Protein AF-A0A7C4UZC7-F1 (afdb_monomer)

Foldseek 3Di:
DVVVVVVLVVCLVCQLVVLVVCCVVVVHDSVVSSCCSHPVDDPDCDPVNVVVVVVVQVVCVVVVNDPPPDDDDDDDPVPVVPPD

Solvent-accessible surface area (backbone atoms only — not comparable to full-atom values): 5214 Å² total; per-residue (Å²): 90,69,68,60,55,51,50,51,53,56,46,66,77,37,38,67,61,50,14,60,69,46,14,69,82,68,76,47,54,37,70,54,44,31,44,40,70,69,73,69,56,77,93,71,86,45,75,67,53,50,50,51,52,50,54,53,49,53,54,33,34,74,72,67,77,38,79,80,88,79,76,91,82,82,88,55,67,80,67,70,78,72,79,121

Sequence (84 aa):
AAALVEAKRRGRERVAQIAHAEAPKLQLDAGFCRRYLTNIIHFDLGPRELAGLRRFYELAAELGLAPRGVQIECYRPHALAESR

pLDDT: mean 89.84, std 15.01, range [40.09, 98.5]

Radius of gyration: 17.61 Å; Cα contacts (8 Å, |Δi|>4): 34; chains: 1; bounding box: 42×27×40 Å

Nearest PDB structures (fo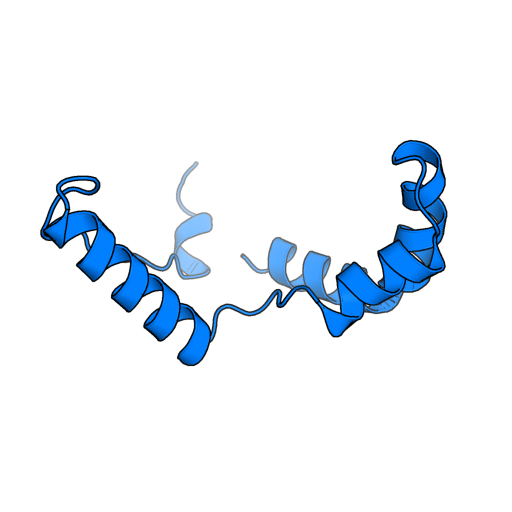ldseek):
  6vmh-assembly1_C  TM=3.262E-01  e=1.599E+00  Eganvirus ev186
  6vmh-assembly1_B  TM=3.112E-01  e=3.152E+00  Eganvirus ev186
  3ivp-assembly2_C  TM=2.804E-01  e=7.478E+00  Clostridioides difficile 630

Structure (mmCIF, N/CA/C/O backbone):
data_AF-A0A7C4UZC7-F1
#
_entry.id   AF-A0A7C4UZC7-F1
#
loop_
_atom_site.group_PDB
_atom_site.id
_atom_site.type_symbol
_atom_site.label_atom_id
_atom_site.label_alt_id
_atom_site.label_comp_id
_atom_site.label_asym_id
_atom_site.label_entity_id
_atom_site.label_seq_id
_atom_site.pdbx_PDB_ins_code
_atom_site.Cartn_x
_atom_site.Cartn_y
_atom_site.Cartn_z
_atom_site.occupancy
_atom_site.B_iso_or_equiv
_atom_site.auth_seq_id
_atom_site.auth_comp_id
_atom_site.auth_asym_id
_atom_site.auth_atom_id
_atom_site.pdbx_PDB_model_num
ATOM 1 N N . ALA A 1 1 ? -13.709 4.444 -11.700 1.00 67.75 1 ALA A N 1
ATOM 2 C CA . ALA A 1 1 ? -13.035 3.220 -11.204 1.00 67.75 1 ALA A CA 1
ATOM 3 C C . ALA A 1 1 ? -12.264 2.466 -12.297 1.00 67.75 1 ALA A C 1
ATOM 5 O O . ALA A 1 1 ? -11.102 2.154 -12.070 1.00 67.75 1 ALA A O 1
ATOM 6 N N . ALA A 1 2 ? -12.841 2.221 -13.485 1.00 82.31 2 ALA A N 1
ATOM 7 C CA . ALA A 1 2 ? -12.171 1.480 -14.568 1.00 82.31 2 ALA A CA 1
ATOM 8 C C . ALA A 1 2 ? -10.791 2.046 -14.969 1.00 82.31 2 ALA A C 1
ATOM 10 O O . ALA A 1 2 ? -9.842 1.283 -15.121 1.00 82.31 2 ALA A O 1
ATOM 11 N N . ALA A 1 3 ? -10.645 3.376 -15.041 1.00 90.19 3 ALA A N 1
ATOM 12 C CA . ALA A 1 3 ? -9.366 4.018 -15.362 1.00 90.19 3 ALA A CA 1
ATOM 13 C C . ALA A 1 3 ? -8.247 3.698 -14.351 1.00 90.19 3 ALA A C 1
ATOM 15 O O . ALA A 1 3 ? -7.121 3.430 -14.756 1.00 90.19 3 ALA A O 1
ATOM 16 N N . LEU A 1 4 ? -8.552 3.666 -13.047 1.00 91.06 4 LEU A N 1
ATOM 17 C CA . LEU A 1 4 ? -7.569 3.342 -12.003 1.00 91.06 4 LEU A CA 1
ATOM 18 C C . LEU A 1 4 ? -7.188 1.858 -12.020 1.00 91.06 4 LEU A C 1
ATOM 20 O O . LEU A 1 4 ? -6.021 1.517 -11.839 1.00 91.06 4 LEU A O 1
ATOM 24 N N . VAL A 1 5 ? -8.157 0.974 -12.279 1.00 90.50 5 VAL A N 1
ATOM 25 C CA . VAL A 1 5 ? -7.904 -0.468 -12.429 1.00 90.50 5 VAL A CA 1
ATOM 26 C C . VAL A 1 5 ? -6.981 -0.725 -13.619 1.00 90.50 5 VAL A C 1
ATOM 28 O O . VAL A 1 5 ? -5.993 -1.447 -13.489 1.00 90.50 5 VAL A O 1
ATOM 31 N N . GLU A 1 6 ? -7.259 -0.089 -14.754 1.00 94.62 6 GLU A N 1
ATOM 32 C CA . GLU A 1 6 ? -6.451 -0.226 -15.963 1.00 94.62 6 GLU A CA 1
ATOM 33 C C . GLU A 1 6 ? -5.060 0.405 -15.804 1.00 94.62 6 GLU A C 1
ATOM 35 O O . GLU A 1 6 ? -4.060 -0.190 -16.206 1.00 94.62 6 GLU A O 1
ATOM 40 N N . ALA A 1 7 ? -4.962 1.568 -15.153 1.00 96.06 7 ALA A N 1
ATOM 41 C CA . ALA A 1 7 ? -3.680 2.184 -14.823 1.00 96.06 7 ALA A CA 1
ATOM 42 C C . ALA A 1 7 ? -2.832 1.271 -13.925 1.00 96.06 7 ALA A C 1
ATOM 44 O O . ALA A 1 7 ? -1.656 1.051 -14.219 1.00 96.06 7 ALA A O 1
ATOM 45 N N . LYS A 1 8 ? -3.432 0.665 -12.888 1.00 95.44 8 LYS A N 1
ATOM 46 C CA . LYS A 1 8 ? -2.762 -0.330 -12.036 1.00 95.44 8 LYS A CA 1
ATOM 47 C C . LYS A 1 8 ? -2.263 -1.517 -12.859 1.00 95.44 8 LYS A C 1
ATOM 49 O O . LYS A 1 8 ? -1.118 -1.927 -12.688 1.00 95.44 8 LYS A O 1
ATOM 54 N N . ARG A 1 9 ? -3.097 -2.066 -13.751 1.00 96.69 9 ARG A N 1
ATOM 55 C CA . ARG A 1 9 ? -2.724 -3.206 -14.606 1.00 96.69 9 ARG A CA 1
ATOM 56 C C . ARG A 1 9 ? -1.504 -2.872 -15.468 1.00 96.69 9 ARG A C 1
ATOM 58 O O . ARG A 1 9 ? -0.494 -3.565 -15.385 1.00 96.69 9 ARG A O 1
ATOM 65 N N . ARG A 1 10 ? -1.559 -1.762 -16.212 1.00 97.94 10 ARG A N 1
ATOM 66 C CA . ARG A 1 10 ? -0.440 -1.291 -17.050 1.00 97.94 10 ARG A CA 1
ATOM 67 C C . ARG A 1 10 ? 0.815 -1.001 -16.229 1.00 97.94 10 ARG A C 1
ATOM 69 O O . ARG A 1 10 ? 1.918 -1.308 -16.669 1.00 97.94 10 ARG A O 1
ATOM 76 N N . GLY A 1 11 ? 0.651 -0.424 -15.039 1.00 96.94 11 GLY A N 1
ATOM 77 C CA . GLY A 1 11 ? 1.749 -0.160 -14.113 1.00 96.94 11 GLY A CA 1
ATOM 78 C C . GLY A 1 11 ? 2.451 -1.445 -13.674 1.00 96.94 11 GLY A C 1
ATOM 79 O O . GLY A 1 11 ? 3.675 -1.524 -13.751 1.00 96.94 11 GLY A O 1
ATOM 80 N N . ARG A 1 12 ? 1.686 -2.482 -13.304 1.00 96.88 12 ARG A N 1
ATOM 81 C CA . ARG A 1 12 ? 2.218 -3.802 -12.912 1.00 96.88 12 ARG A CA 1
ATOM 82 C C . ARG A 1 12 ? 2.991 -4.486 -14.043 1.00 96.88 12 ARG A C 1
ATOM 84 O O . ARG A 1 12 ? 4.014 -5.108 -13.784 1.00 96.88 12 ARG A O 1
ATOM 91 N N . GLU A 1 13 ? 2.555 -4.318 -15.288 1.00 97.69 13 GLU A N 1
ATOM 92 C CA . GLU A 1 13 ? 3.258 -4.843 -16.471 1.00 97.69 13 GLU A CA 1
ATOM 93 C C . GLU A 1 13 ? 4.569 -4.101 -16.771 1.00 97.69 13 GLU A C 1
ATOM 95 O O . GLU A 1 13 ? 5.450 -4.637 -17.440 1.00 97.69 13 GLU A O 1
ATOM 100 N N . ARG A 1 14 ? 4.727 -2.873 -16.262 1.00 98.00 14 ARG A N 1
ATOM 101 C CA . ARG A 1 14 ? 5.856 -1.981 -16.566 1.00 98.00 14 ARG A CA 1
ATOM 102 C C . ARG A 1 14 ? 6.707 -1.635 -15.346 1.00 98.00 14 ARG A C 1
ATOM 104 O O . ARG A 1 14 ? 7.475 -0.676 -15.393 1.00 98.00 14 ARG A O 1
ATOM 111 N N . VAL A 1 15 ? 6.639 -2.423 -14.268 1.00 97.88 15 VAL A N 1
ATOM 112 C CA . VAL A 1 15 ? 7.354 -2.118 -13.012 1.00 97.88 15 VAL A CA 1
ATOM 113 C C . VAL A 1 15 ? 8.861 -1.955 -13.217 1.00 97.88 15 VAL A C 1
ATOM 115 O O . VAL A 1 15 ? 9.457 -1.091 -12.587 1.00 97.88 15 VAL A O 1
ATOM 118 N N . ALA A 1 16 ? 9.486 -2.715 -14.120 1.00 97.50 16 ALA A N 1
ATOM 119 C CA . ALA A 1 16 ? 10.908 -2.545 -14.425 1.00 97.50 16 ALA A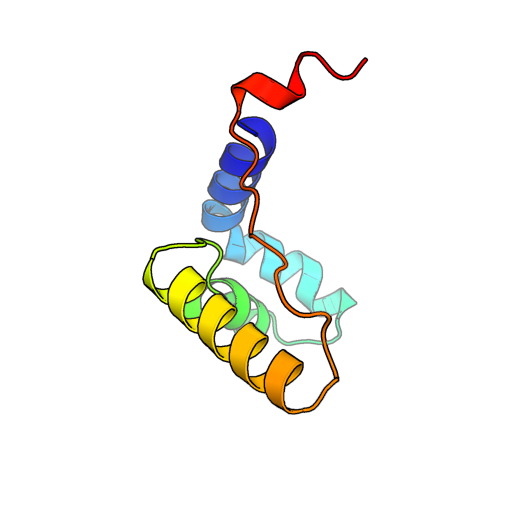 CA 1
ATOM 120 C C . ALA A 1 16 ? 11.229 -1.152 -15.002 1.00 97.50 16 ALA A C 1
ATOM 122 O O . ALA A 1 16 ? 12.200 -0.526 -14.586 1.00 97.50 16 ALA A O 1
ATOM 123 N N . GLN A 1 17 ? 10.389 -0.651 -15.913 1.00 98.50 17 GLN A N 1
ATOM 124 C CA . GLN A 1 17 ? 10.548 0.677 -16.517 1.00 98.50 17 GLN A CA 1
ATOM 125 C C . GLN A 1 17 ? 10.332 1.776 -15.472 1.00 98.50 17 GLN A C 1
ATOM 127 O O . GLN A 1 17 ? 11.122 2.711 -15.390 1.00 98.50 17 GLN A O 1
ATOM 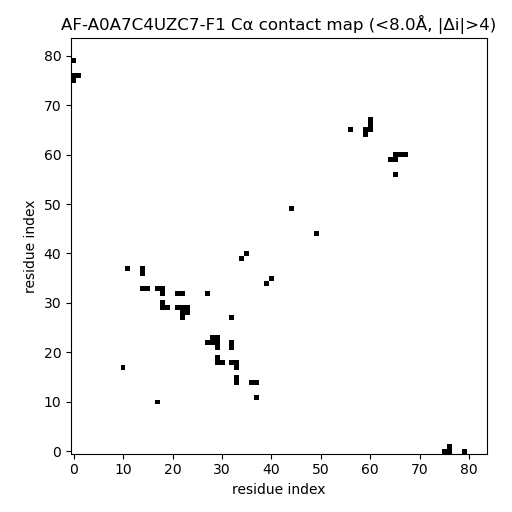132 N N . ILE A 1 18 ? 9.303 1.621 -14.633 1.00 98.12 18 ILE A N 1
ATOM 133 C CA . ILE A 1 18 ? 9.001 2.547 -13.534 1.00 98.12 18 ILE A CA 1
ATOM 134 C C . ILE A 1 18 ? 10.164 2.581 -12.538 1.00 98.12 18 ILE A C 1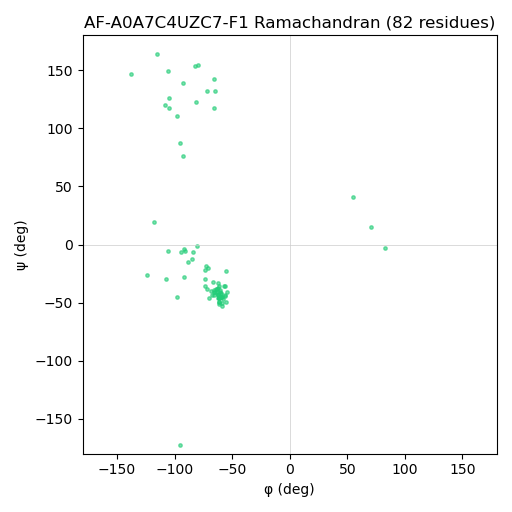
ATOM 136 O O . ILE A 1 18 ? 10.665 3.648 -12.210 1.00 98.12 18 ILE A O 1
ATOM 140 N N . ALA A 1 19 ? 10.643 1.419 -12.095 1.00 98.19 19 ALA A N 1
ATOM 141 C CA . ALA A 1 19 ? 11.746 1.331 -11.148 1.00 98.19 19 ALA A CA 1
ATOM 142 C C . ALA A 1 19 ? 13.025 1.979 -11.692 1.00 98.19 19 ALA A C 1
ATOM 144 O O . ALA A 1 19 ? 13.691 2.699 -10.957 1.00 98.19 19 ALA A O 1
ATOM 145 N N . HIS A 1 20 ? 13.347 1.775 -12.972 1.00 98.12 20 HIS A N 1
ATOM 146 C CA . HIS A 1 20 ? 14.507 2.407 -13.598 1.00 98.12 20 HIS A CA 1
ATOM 147 C C . HIS A 1 20 ? 14.370 3.936 -13.687 1.00 98.12 20 HIS A C 1
ATOM 149 O O . HIS A 1 20 ? 15.331 4.650 -13.414 1.00 98.12 20 HIS A O 1
ATOM 155 N N . ALA A 1 21 ? 13.180 4.442 -14.025 1.00 98.25 21 ALA A N 1
ATOM 156 C CA . ALA A 1 21 ? 12.928 5.876 -14.155 1.00 98.25 21 ALA A CA 1
ATOM 157 C C . ALA A 1 21 ? 12.863 6.615 -12.803 1.00 98.25 21 ALA A C 1
ATOM 159 O O . ALA A 1 21 ? 13.297 7.763 -12.707 1.00 98.25 21 ALA A O 1
ATOM 160 N N . GLU A 1 22 ? 12.319 5.978 -11.761 1.00 98.00 22 GLU A N 1
ATOM 161 C CA . GLU A 1 22 ? 12.082 6.620 -10.460 1.00 98.00 22 GLU A CA 1
ATOM 162 C C . GLU A 1 22 ? 13.245 6.452 -9.474 1.00 98.00 22 GLU A C 1
ATOM 164 O O . GLU A 1 22 ? 13.461 7.319 -8.629 1.00 98.00 22 GLU A O 1
ATOM 169 N N . ALA A 1 23 ? 14.036 5.381 -9.583 1.00 98.31 23 ALA A N 1
ATOM 170 C CA . ALA A 1 23 ? 15.122 5.106 -8.644 1.00 98.31 23 ALA A CA 1
ATOM 171 C C . ALA A 1 23 ? 16.163 6.242 -8.514 1.00 98.31 23 ALA A C 1
ATOM 173 O O . ALA A 1 23 ? 16.459 6.611 -7.376 1.00 98.31 23 ALA A O 1
ATOM 174 N N . PRO A 1 24 ? 16.653 6.883 -9.599 1.00 98.06 24 PRO A N 1
ATOM 175 C CA . PRO A 1 24 ? 17.593 8.002 -9.481 1.00 98.06 24 PRO A CA 1
ATOM 176 C C . PRO A 1 24 ? 17.002 9.209 -8.744 1.00 98.06 24 PRO A C 1
ATOM 178 O O . PRO A 1 24 ? 17.691 9.850 -7.956 1.00 98.06 24 PRO A O 1
ATOM 181 N N . LYS A 1 25 ? 15.710 9.494 -8.957 1.00 97.88 25 LYS A N 1
ATOM 182 C CA . LYS A 1 25 ? 15.008 10.618 -8.316 1.00 97.88 25 LYS A CA 1
ATOM 183 C C . LYS A 1 25 ? 14.883 10.420 -6.807 1.00 97.88 25 LYS A C 1
ATOM 185 O O . LYS A 1 25 ? 14.899 11.387 -6.055 1.00 97.88 25 LYS A O 1
ATOM 190 N N . LEU A 1 26 ? 14.763 9.163 -6.384 1.00 96.69 26 LEU A N 1
ATOM 191 C CA . LEU A 1 26 ? 14.661 8.765 -4.983 1.00 96.69 26 LEU A CA 1
ATOM 192 C C . LEU A 1 26 ? 16.024 8.452 -4.350 1.00 96.69 26 LEU A C 1
ATOM 194 O O . LEU A 1 26 ? 16.070 8.163 -3.160 1.00 96.69 26 LEU A O 1
ATOM 198 N N . GLN A 1 27 ? 17.114 8.498 -5.126 1.00 97.81 27 GLN A N 1
ATOM 199 C CA . GLN A 1 27 ? 18.455 8.069 -4.708 1.00 97.81 27 GLN A CA 1
ATOM 200 C C . GLN A 1 27 ? 18.472 6.618 -4.189 1.00 97.81 27 GLN A C 1
ATOM 202 O O . GLN A 1 27 ? 19.130 6.291 -3.203 1.00 97.81 27 GLN A O 1
ATOM 207 N N . LEU A 1 28 ? 17.726 5.738 -4.863 1.00 97.19 28 LEU A N 1
ATOM 208 C CA . LEU A 1 28 ? 17.594 4.319 -4.530 1.00 97.19 28 LEU A CA 1
ATOM 209 C C . LEU A 1 28 ? 18.164 3.422 -5.633 1.00 97.19 28 LEU A C 1
ATOM 211 O O . LEU A 1 28 ? 18.346 3.836 -6.775 1.00 97.19 28 LEU A O 1
ATOM 215 N N . ASP A 1 29 ? 18.390 2.152 -5.297 1.00 97.44 29 ASP A N 1
ATOM 216 C CA . ASP A 1 29 ? 18.674 1.106 -6.280 1.00 97.44 29 ASP A CA 1
ATOM 217 C C . ASP A 1 29 ? 17.407 0.751 -7.083 1.00 97.44 29 ASP A C 1
ATOM 219 O O . ASP A 1 29 ? 16.343 0.474 -6.522 1.00 97.44 29 ASP A O 1
ATOM 223 N N . ALA A 1 30 ? 17.523 0.682 -8.411 1.00 97.56 30 ALA A N 1
ATOM 224 C CA . ALA A 1 30 ? 16.420 0.273 -9.281 1.00 97.56 30 ALA A CA 1
ATOM 225 C C . ALA A 1 30 ? 15.973 -1.173 -9.006 1.00 97.56 30 ALA A C 1
ATOM 227 O O . ALA A 1 30 ? 14.782 -1.488 -9.095 1.00 97.56 30 ALA A O 1
ATOM 228 N N . GLY A 1 31 ? 16.902 -2.055 -8.620 1.00 97.50 31 GLY A N 1
ATOM 229 C CA . GLY A 1 31 ? 16.577 -3.411 -8.185 1.00 97.50 31 GLY A CA 1
ATOM 230 C C . GLY A 1 31 ? 15.694 -3.420 -6.935 1.00 97.50 31 GLY A C 1
ATOM 231 O O . GLY A 1 31 ? 14.708 -4.161 -6.885 1.00 97.50 31 GLY A O 1
ATOM 232 N N . PHE A 1 32 ? 16.006 -2.571 -5.956 1.00 97.56 32 PHE A N 1
ATOM 233 C CA . PHE A 1 32 ? 15.210 -2.357 -4.753 1.00 97.56 32 PHE A CA 1
ATOM 234 C C . PHE A 1 32 ? 13.820 -1.819 -5.087 1.00 97.56 32 PHE A C 1
ATOM 236 O O . PHE A 1 32 ? 12.838 -2.442 -4.688 1.00 97.56 32 PHE A O 1
ATOM 243 N N . CYS A 1 33 ? 13.714 -0.751 -5.884 1.00 97.94 33 CYS A N 1
ATOM 244 C CA . CYS A 1 33 ? 12.424 -0.197 -6.304 1.00 97.94 33 CYS A CA 1
ATOM 245 C C . CYS A 1 33 ? 11.553 -1.254 -6.999 1.00 97.94 33 CYS A C 1
ATOM 247 O O . CYS A 1 33 ? 10.371 -1.398 -6.687 1.00 97.94 33 CYS A O 1
ATOM 249 N N . ARG A 1 34 ? 12.141 -2.063 -7.890 1.00 97.81 34 ARG A N 1
ATOM 250 C CA . ARG A 1 34 ? 11.424 -3.158 -8.555 1.00 97.81 34 ARG A CA 1
ATOM 251 C C . ARG A 1 34 ? 10.921 -4.197 -7.553 1.00 97.81 34 ARG A C 1
ATOM 253 O O . ARG A 1 34 ? 9.749 -4.564 -7.619 1.00 97.81 34 ARG A O 1
ATOM 260 N N . ARG A 1 35 ? 11.774 -4.680 -6.640 1.00 97.69 35 ARG A N 1
ATOM 261 C CA . ARG A 1 35 ? 11.373 -5.652 -5.601 1.00 97.69 35 ARG A CA 1
ATOM 262 C C . ARG A 1 35 ? 10.276 -5.083 -4.712 1.00 97.69 35 ARG A C 1
ATOM 264 O O . ARG A 1 35 ? 9.302 -5.771 -4.431 1.00 97.69 35 ARG A O 1
ATOM 271 N N . TYR A 1 36 ? 10.395 -3.818 -4.323 1.00 97.50 36 TYR A N 1
ATOM 272 C CA . TYR A 1 36 ? 9.401 -3.153 -3.493 1.00 97.50 36 TYR A CA 1
ATOM 273 C C . TYR A 1 36 ? 8.022 -3.161 -4.160 1.00 97.50 36 TYR A C 1
ATOM 275 O O . TYR A 1 36 ? 7.055 -3.645 -3.577 1.00 97.50 36 TYR A O 1
ATOM 283 N N . LEU A 1 37 ? 7.967 -2.742 -5.426 1.00 97.00 37 LEU A N 1
ATOM 284 C CA . LEU A 1 37 ? 6.740 -2.654 -6.219 1.00 97.00 37 LEU A CA 1
ATOM 285 C C . LEU A 1 37 ? 6.164 -4.014 -6.662 1.00 97.00 37 LEU A C 1
ATOM 287 O O . LEU A 1 37 ? 5.004 -4.069 -7.061 1.00 97.00 37 LEU A O 1
ATOM 291 N N . THR A 1 38 ? 6.945 -5.100 -6.645 1.00 96.12 38 THR A N 1
ATOM 292 C CA . THR A 1 38 ? 6.485 -6.432 -7.099 1.00 96.12 38 THR A CA 1
ATOM 293 C C . THR A 1 38 ? 6.249 -7.432 -5.973 1.00 96.12 38 THR A C 1
ATOM 295 O O . THR A 1 38 ? 5.412 -8.319 -6.134 1.00 96.12 38 THR A O 1
ATOM 298 N N . ASN A 1 39 ? 6.974 -7.318 -4.859 1.00 95.12 39 ASN A N 1
ATOM 299 C CA . ASN A 1 39 ? 6.994 -8.329 -3.802 1.00 95.12 39 ASN A CA 1
ATOM 300 C C . ASN A 1 39 ? 6.621 -7.796 -2.416 1.00 95.12 39 ASN A C 1
ATOM 302 O O . ASN A 1 39 ? 6.192 -8.591 -1.588 1.00 95.12 39 ASN A O 1
ATOM 306 N N . ILE A 1 40 ? 6.826 -6.503 -2.140 1.00 95.56 40 ILE A N 1
ATOM 307 C CA . ILE A 1 40 ? 6.651 -5.948 -0.787 1.00 95.56 40 ILE A CA 1
ATOM 308 C C . ILE A 1 40 ? 5.280 -5.293 -0.639 1.00 95.56 40 ILE A C 1
ATOM 310 O O . ILE A 1 40 ? 4.600 -5.517 0.359 1.00 95.56 40 ILE A O 1
ATOM 314 N N . ILE A 1 41 ? 4.858 -4.494 -1.620 1.00 94.25 41 ILE A N 1
ATOM 315 C CA . ILE A 1 41 ? 3.543 -3.852 -1.573 1.00 94.25 41 ILE A CA 1
ATOM 316 C C . ILE A 1 41 ? 2.483 -4.693 -2.282 1.00 94.25 41 ILE A C 1
ATOM 318 O O . ILE A 1 41 ? 2.699 -5.235 -3.368 1.00 94.25 41 ILE A O 1
ATOM 322 N N . HIS A 1 42 ? 1.301 -4.747 -1.675 1.00 93.31 42 HIS A N 1
ATOM 323 C CA . HIS A 1 42 ? 0.121 -5.404 -2.222 1.00 93.31 42 HIS A CA 1
ATOM 324 C C . HIS A 1 42 ? -0.892 -4.337 -2.654 1.00 93.31 42 HIS A C 1
ATOM 326 O O . HIS A 1 42 ? -1.340 -3.532 -1.844 1.00 93.31 42 HIS A O 1
ATOM 332 N N . PHE A 1 43 ? -1.242 -4.312 -3.942 1.00 92.75 43 PHE A N 1
ATOM 333 C CA . PHE A 1 43 ? -2.145 -3.300 -4.517 1.00 92.75 43 PHE A CA 1
ATOM 334 C C . PHE A 1 43 ? -3.629 -3.691 -4.502 1.00 92.75 43 PHE A C 1
ATOM 336 O O . PHE A 1 43 ? -4.482 -2.927 -4.961 1.00 92.75 43 PHE A O 1
ATOM 343 N N . ASP A 1 44 ? -3.934 -4.914 -4.083 1.00 91.69 44 ASP A N 1
ATOM 344 C CA . ASP A 1 44 ? -5.281 -5.464 -4.081 1.00 91.69 44 ASP A CA 1
ATOM 345 C C . ASP A 1 44 ? -5.802 -5.462 -2.640 1.00 91.69 44 ASP A C 1
ATOM 347 O O . ASP A 1 44 ? -5.144 -5.979 -1.742 1.00 91.69 44 ASP A O 1
ATOM 351 N N . LEU A 1 45 ? -6.971 -4.854 -2.420 1.00 90.19 45 LEU A N 1
ATOM 352 C CA . LEU A 1 45 ? -7.633 -4.828 -1.117 1.00 90.19 45 LEU A CA 1
ATOM 353 C C . LEU A 1 45 ? -8.649 -5.973 -1.059 1.00 90.19 45 LEU A C 1
ATOM 355 O O . LEU A 1 45 ? -9.805 -5.812 -1.453 1.00 90.19 45 LEU A O 1
ATOM 359 N N . GLY A 1 46 ? -8.185 -7.151 -0.645 1.00 90.81 46 GLY A N 1
ATOM 360 C CA . GLY A 1 46 ? -8.990 -8.359 -0.547 1.00 90.81 46 GLY A CA 1
ATOM 361 C C . GLY A 1 46 ? -9.559 -8.598 0.855 1.00 90.81 46 GLY A C 1
ATOM 362 O O . GLY A 1 46 ? -9.425 -7.768 1.758 1.00 90.81 46 GLY A O 1
ATOM 363 N N . PRO A 1 47 ? -10.190 -9.766 1.076 1.00 93.38 47 PRO A N 1
ATOM 364 C CA . PRO A 1 47 ? -10.757 -10.124 2.376 1.00 93.38 47 PRO A CA 1
ATOM 365 C C . PRO A 1 47 ? -9.735 -10.105 3.521 1.00 93.38 47 PRO A C 1
ATOM 367 O O . PRO A 1 47 ? -10.074 -9.718 4.638 1.00 93.38 47 PRO A O 1
ATOM 370 N N . ARG A 1 48 ? -8.481 -10.493 3.252 1.00 95.56 48 ARG A N 1
ATOM 371 C CA . ARG A 1 48 ? -7.408 -10.512 4.258 1.00 95.56 48 ARG A CA 1
ATOM 372 C C . ARG A 1 48 ? -6.990 -9.104 4.658 1.00 95.56 48 ARG A C 1
ATOM 374 O O . ARG A 1 48 ? -6.883 -8.816 5.846 1.00 95.56 48 ARG A O 1
ATOM 381 N N . GLU A 1 49 ? -6.801 -8.224 3.683 1.00 95.12 49 GLU A N 1
ATOM 382 C CA . GLU A 1 49 ? -6.426 -6.833 3.923 1.00 95.12 49 GLU A CA 1
ATOM 383 C C . GLU A 1 49 ? -7.556 -6.085 4.645 1.00 95.12 49 GLU A C 1
ATOM 385 O O . GLU A 1 49 ? -7.298 -5.338 5.586 1.00 95.12 49 GLU A O 1
ATOM 390 N N . LEU A 1 50 ? -8.818 -6.357 4.287 1.00 94.31 50 LEU A N 1
ATOM 391 C CA . LEU A 1 50 ? -9.990 -5.824 4.988 1.00 94.31 50 LEU A CA 1
ATOM 392 C C . LEU A 1 50 ? -10.091 -6.320 6.437 1.00 94.31 50 LEU A C 1
ATOM 394 O O . LEU A 1 50 ? -10.481 -5.552 7.317 1.00 94.31 50 LEU A O 1
ATOM 398 N N . ALA A 1 51 ? -9.746 -7.582 6.705 1.00 95.25 51 ALA A N 1
ATOM 399 C CA . ALA A 1 51 ? -9.709 -8.111 8.067 1.00 95.25 51 ALA A CA 1
ATOM 400 C C . ALA A 1 51 ? -8.621 -7.424 8.908 1.00 95.25 51 ALA A C 1
ATOM 402 O O . ALA A 1 51 ? -8.885 -7.016 10.038 1.00 95.25 51 ALA A O 1
ATOM 403 N N . GLY A 1 52 ? -7.426 -7.228 8.338 1.00 95.88 52 GLY A N 1
ATOM 404 C CA . GLY A 1 52 ? -6.343 -6.487 8.988 1.00 95.88 52 GLY A CA 1
ATOM 405 C C . GLY A 1 52 ? -6.722 -5.034 9.280 1.00 95.88 52 GLY A C 1
ATOM 406 O O . GLY A 1 52 ? -6.543 -4.565 10.402 1.00 95.88 52 GLY A O 1
ATOM 407 N N . LEU A 1 53 ? -7.326 -4.351 8.302 1.00 95.69 53 LEU A N 1
ATOM 408 C CA . LEU A 1 53 ? -7.829 -2.984 8.453 1.00 95.69 53 LEU A CA 1
ATOM 409 C C . LEU A 1 53 ? -8.868 -2.877 9.576 1.00 95.69 53 LEU A C 1
ATOM 411 O O . LEU A 1 53 ? -8.786 -1.976 10.409 1.00 95.69 53 LEU A O 1
ATOM 415 N N . ARG A 1 54 ? -9.820 -3.816 9.631 1.00 94.75 54 ARG A N 1
ATOM 416 C CA . ARG A 1 54 ? -10.840 -3.864 10.686 1.00 94.75 54 ARG A CA 1
ATOM 417 C C . ARG A 1 54 ? -10.213 -4.057 12.061 1.00 94.75 54 ARG A C 1
ATOM 419 O O . ARG A 1 54 ? -10.550 -3.320 12.981 1.00 94.75 54 ARG A O 1
ATOM 426 N N . ARG A 1 55 ? -9.263 -4.988 12.184 1.00 96.94 55 ARG A N 1
ATOM 427 C CA . ARG A 1 55 ? -8.593 -5.254 13.459 1.00 96.94 55 ARG A CA 1
ATOM 428 C C . ARG A 1 55 ? -7.774 -4.058 13.937 1.00 96.94 55 ARG A 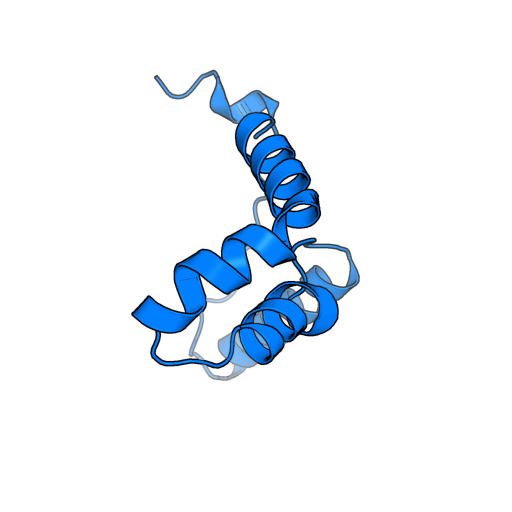C 1
ATOM 430 O O . ARG A 1 55 ? -7.797 -3.732 15.119 1.00 96.94 55 ARG A O 1
ATOM 437 N N . PHE A 1 56 ? -7.071 -3.394 13.024 1.00 97.12 56 PHE A N 1
ATOM 438 C CA . PHE A 1 56 ? -6.353 -2.162 13.332 1.00 97.12 56 PHE A CA 1
ATOM 439 C C . PHE A 1 56 ? -7.302 -1.069 13.845 1.00 97.12 56 PHE A C 1
ATOM 441 O O . PHE A 1 56 ? -7.020 -0.441 14.862 1.00 97.12 56 PHE A O 1
ATOM 448 N N . TYR A 1 57 ? -8.446 -0.881 13.182 1.00 97.19 57 TYR A N 1
ATOM 449 C CA . TYR A 1 57 ? -9.460 0.084 13.603 1.00 97.19 57 TYR A CA 1
ATOM 450 C C . TYR A 1 57 ? -10.033 -0.225 14.994 1.00 97.19 57 TYR A C 1
ATOM 452 O O . TYR A 1 57 ? -10.125 0.682 15.817 1.00 97.19 57 TYR A O 1
ATOM 460 N N . GLU A 1 58 ? -10.371 -1.485 15.280 1.00 96.19 58 GLU A N 1
ATOM 461 C CA . GLU A 1 58 ? -10.849 -1.908 16.605 1.00 96.19 58 GLU A CA 1
ATOM 462 C C . GLU A 1 58 ? -9.851 -1.527 17.704 1.00 96.19 58 GLU A C 1
ATOM 464 O O . GLU A 1 58 ? -10.222 -0.866 18.672 1.00 96.19 58 GLU A O 1
ATOM 469 N N . LEU A 1 59 ? -8.570 -1.857 17.509 1.00 98.00 59 LEU A N 1
ATOM 470 C CA . LEU A 1 59 ? -7.498 -1.529 18.452 1.00 98.00 59 LEU A CA 1
ATOM 471 C C . LEU A 1 59 ? -7.326 -0.012 18.626 1.00 98.00 59 LEU A C 1
ATOM 473 O O . LEU A 1 59 ? -7.188 0.480 19.744 1.00 98.00 59 LEU A O 1
ATOM 477 N N . ALA A 1 60 ? -7.364 0.753 17.533 1.00 98.12 60 ALA A N 1
ATOM 478 C CA . ALA A 1 60 ? -7.276 2.209 17.598 1.00 98.12 60 ALA A CA 1
ATOM 479 C C . ALA A 1 60 ? -8.468 2.823 18.356 1.00 98.12 60 ALA A C 1
ATOM 481 O O . ALA A 1 60 ? -8.291 3.762 19.132 1.00 98.12 60 ALA A O 1
ATOM 482 N N . ALA A 1 61 ? -9.674 2.281 18.174 1.00 97.31 61 ALA A N 1
ATOM 483 C CA . ALA A 1 61 ? -10.883 2.741 18.852 1.00 97.31 61 ALA A CA 1
ATOM 484 C C . ALA A 1 61 ? -10.936 2.336 20.340 1.00 97.31 61 ALA A C 1
ATOM 486 O O . ALA A 1 61 ? -11.525 3.051 21.158 1.00 97.31 61 ALA A O 1
ATOM 487 N N . GLU A 1 62 ? -10.320 1.212 20.713 1.00 97.25 62 GLU A N 1
ATOM 488 C CA . GLU A 1 62 ? -10.104 0.817 22.112 1.00 97.25 62 GLU A CA 1
ATOM 489 C C . GLU A 1 62 ? -9.194 1.817 22.838 1.00 97.25 62 GLU A C 1
ATOM 491 O O . GLU A 1 62 ? -9.499 2.214 23.961 1.00 97.25 62 GLU A O 1
ATOM 496 N N . LEU A 1 63 ? -8.139 2.293 22.167 1.00 98.31 63 LEU A N 1
ATOM 497 C CA . LEU A 1 63 ? -7.197 3.288 22.695 1.00 98.31 63 LEU A CA 1
ATOM 498 C C . LEU A 1 63 ? -7.701 4.740 22.612 1.00 98.31 63 LEU A C 1
ATOM 500 O O . LEU A 1 63 ? -6.988 5.657 23.012 1.00 98.31 63 LEU A O 1
ATOM 504 N N . GLY A 1 64 ? -8.899 4.977 22.070 1.00 97.4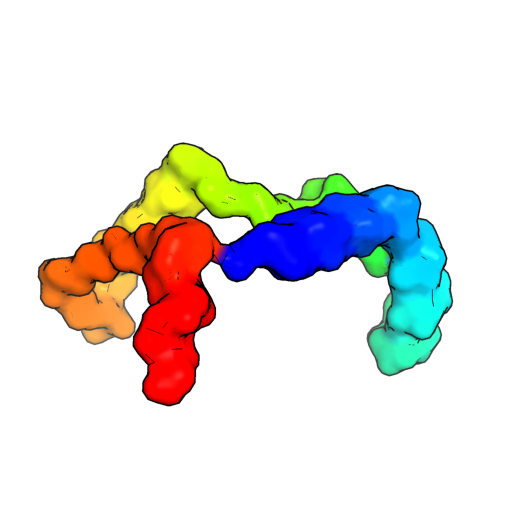4 64 GLY A N 1
ATOM 505 C CA . GLY A 1 64 ? -9.438 6.328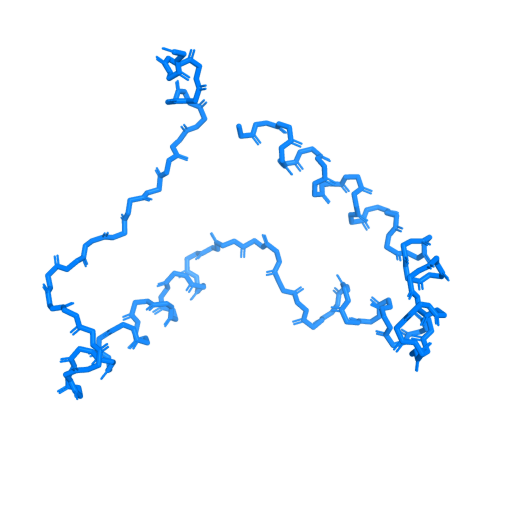 21.873 1.00 97.44 64 GLY A CA 1
ATOM 506 C C . GLY A 1 64 ? -8.741 7.138 20.771 1.00 97.44 64 GLY A C 1
ATOM 507 O O . GLY A 1 64 ? -8.925 8.349 20.700 1.00 97.44 64 GLY A O 1
ATOM 508 N N . LEU A 1 65 ? -7.962 6.487 19.900 1.00 97.88 65 LEU A N 1
ATOM 509 C CA . LEU A 1 65 ? -7.278 7.105 18.754 1.00 97.88 65 LEU A CA 1
ATOM 510 C C . LEU A 1 65 ? -8.172 7.200 17.507 1.00 97.88 65 LEU A C 1
ATOM 512 O O . LEU A 1 65 ? -7.819 7.877 16.543 1.00 97.88 65 LEU A O 1
ATOM 516 N N . ALA A 1 66 ? -9.319 6.518 17.514 1.00 96.44 66 ALA A N 1
ATOM 517 C CA . ALA A 1 66 ? -10.310 6.558 16.448 1.00 96.44 66 ALA A CA 1
ATOM 518 C C . ALA A 1 66 ? -11.741 6.622 17.018 1.00 96.44 66 ALA A C 1
ATOM 520 O O . ALA A 1 66 ? -12.012 6.028 18.067 1.00 96.44 66 ALA A O 1
ATOM 521 N N . PRO A 1 67 ? -12.679 7.309 16.337 1.00 95.44 67 PRO A N 1
ATOM 522 C CA . PRO A 1 67 ? -14.088 7.311 16.720 1.00 95.44 67 PRO A CA 1
ATOM 523 C C . PRO A 1 67 ? -14.706 5.919 16.547 1.00 95.44 67 PRO A C 1
ATOM 525 O O . PRO A 1 67 ? -14.409 5.214 15.585 1.00 95.44 67 PRO A O 1
ATOM 528 N N . ARG A 1 68 ? -15.600 5.530 17.462 1.00 94.12 68 ARG A N 1
ATOM 529 C CA . ARG A 1 68 ? -16.328 4.252 17.394 1.00 94.12 68 ARG A CA 1
ATOM 530 C C . ARG A 1 68 ? -17.505 4.331 16.421 1.00 94.12 68 ARG A C 1
ATOM 532 O O . ARG A 1 68 ? -18.082 5.391 16.209 1.00 94.12 68 ARG A O 1
ATOM 539 N N . GLY A 1 69 ? -17.899 3.180 15.880 1.00 91.94 69 GLY A N 1
ATOM 540 C CA . GLY A 1 69 ? -19.087 3.038 15.030 1.00 91.94 69 GLY A CA 1
ATOM 541 C C . GLY A 1 69 ? -18.903 3.394 13.549 1.00 91.94 69 GLY A C 1
ATOM 542 O O . GLY A 1 69 ? -19.833 3.179 12.775 1.00 91.94 69 GLY A O 1
ATOM 543 N N . VAL A 1 70 ? -17.722 3.855 13.123 1.00 91.75 70 VAL A N 1
ATOM 544 C CA . VAL A 1 70 ? -17.427 4.125 11.706 1.00 91.75 70 VAL A CA 1
ATOM 545 C C . VAL A 1 70 ? -17.453 2.831 10.890 1.00 91.75 70 VAL A C 1
ATOM 547 O O . VAL A 1 70 ? -16.848 1.829 11.276 1.00 91.75 70 VAL A O 1
ATOM 550 N N . GLN A 1 71 ? -18.158 2.862 9.757 1.00 87.12 71 GLN A N 1
ATOM 551 C CA . GLN A 1 71 ? -18.241 1.759 8.799 1.00 87.12 71 GLN A CA 1
ATOM 552 C C . GLN A 1 71 ? -17.405 2.062 7.554 1.00 87.12 71 GLN A C 1
ATOM 554 O O . GLN A 1 71 ? -17.263 3.215 7.152 1.00 87.12 71 GLN A O 1
ATOM 559 N N . ILE A 1 72 ? -16.864 1.014 6.931 1.00 85.69 72 ILE A N 1
ATOM 560 C CA . ILE A 1 72 ? -16.148 1.135 5.658 1.00 85.69 72 ILE A CA 1
ATOM 561 C C . ILE A 1 72 ? -17.171 1.176 4.524 1.00 85.69 72 ILE A C 1
ATOM 563 O O . ILE A 1 72 ? -17.926 0.221 4.335 1.00 85.69 72 ILE A O 1
ATOM 567 N N . GLU A 1 73 ? -17.137 2.245 3.734 1.00 86.25 73 GLU A N 1
ATOM 568 C CA . GLU A 1 73 ? -17.917 2.370 2.508 1.00 86.25 73 GLU A CA 1
ATOM 569 C C . GLU A 1 73 ? -17.017 2.181 1.280 1.00 86.25 73 GLU A C 1
ATOM 571 O O . GLU A 1 73 ? -16.076 2.939 1.040 1.00 86.25 73 GLU A O 1
ATOM 576 N N . CYS A 1 74 ? -17.297 1.140 0.494 1.00 82.00 74 CYS A N 1
ATOM 577 C CA . CYS A 1 74 ? -16.581 0.865 -0.748 1.00 82.00 74 CYS A CA 1
ATOM 578 C C . CYS A 1 74 ? -17.375 1.402 -1.942 1.00 82.00 74 CYS A C 1
ATOM 580 O O . CYS A 1 74 ? -18.397 0.827 -2.324 1.00 82.00 74 CYS A O 1
ATOM 582 N N . TYR A 1 75 ? -16.861 2.448 -2.587 1.00 76.12 75 TYR A N 1
ATOM 583 C CA . TYR A 1 75 ? -17.465 3.005 -3.796 1.00 76.12 75 TYR A CA 1
ATOM 584 C C . TYR A 1 75 ? -17.396 2.007 -4.956 1.00 76.12 75 TYR A C 1
ATOM 586 O O . TYR A 1 75 ? -16.318 1.635 -5.430 1.00 76.12 75 TYR A O 1
ATOM 594 N N . ARG A 1 76 ? -18.563 1.577 -5.445 1.00 66.56 76 ARG A N 1
ATOM 595 C CA . ARG A 1 76 ? -18.653 0.753 -6.654 1.00 66.56 76 ARG A CA 1
ATOM 596 C C . ARG A 1 76 ? -18.596 1.623 -7.919 1.00 66.56 76 ARG A C 1
ATOM 598 O O . ARG A 1 76 ? -19.003 2.782 -7.885 1.00 66.56 76 ARG A O 1
ATOM 605 N N . PRO A 1 77 ? -18.133 1.075 -9.060 1.00 58.41 77 PRO A N 1
ATOM 606 C CA . PRO A 1 77 ? -17.867 1.835 -10.286 1.00 58.41 77 PRO A CA 1
ATOM 607 C C . PRO A 1 77 ? -19.030 2.669 -10.842 1.00 58.41 77 PRO A C 1
ATOM 609 O O . PRO A 1 77 ? -18.761 3.621 -11.568 1.00 58.41 77 PRO A O 1
ATOM 612 N N . HIS A 1 78 ? -20.280 2.337 -10.512 1.00 52.12 78 HIS A N 1
ATOM 613 C CA . HIS A 1 78 ? -21.469 3.040 -11.003 1.00 52.12 78 HIS A CA 1
ATOM 614 C C . HIS A 1 78 ? -21.678 4.421 -10.354 1.00 52.12 78 HIS A C 1
ATOM 616 O O . HIS A 1 78 ? -22.298 5.278 -10.964 1.00 52.12 78 HIS A O 1
ATOM 622 N N . ALA A 1 79 ? -21.103 4.676 -9.172 1.00 49.69 79 ALA A N 1
ATOM 623 C CA . ALA A 1 79 ? -21.338 5.907 -8.406 1.00 49.69 79 ALA A CA 1
ATOM 624 C C . ALA A 1 79 ? -20.465 7.109 -8.832 1.00 49.69 79 ALA A C 1
ATOM 626 O O . ALA A 1 79 ? -20.644 8.214 -8.336 1.00 49.69 79 ALA A O 1
ATOM 627 N N . LEU A 1 80 ? -19.498 6.918 -9.738 1.00 52.41 80 LEU A N 1
ATOM 628 C CA . LEU A 1 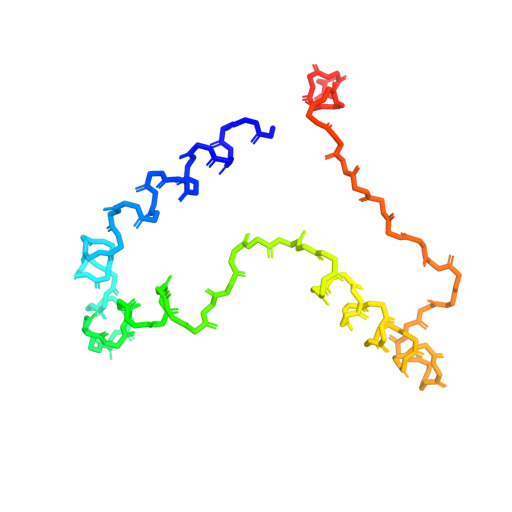80 ? -18.551 7.975 -10.134 1.00 52.41 80 LEU A CA 1
ATOM 629 C C . LEU A 1 80 ? -18.976 8.760 -11.386 1.00 52.41 80 LEU A C 1
ATOM 631 O O . LEU A 1 80 ? -18.292 9.710 -11.752 1.00 52.41 80 LEU A O 1
ATOM 635 N N . ALA A 1 81 ? -20.056 8.357 -12.060 1.00 47.03 81 ALA A N 1
ATOM 636 C CA . ALA A 1 81 ? -20.558 9.053 -13.247 1.00 47.03 81 ALA A CA 1
ATOM 637 C C . ALA A 1 81 ? -21.550 10.185 -12.914 1.00 47.03 81 ALA A C 1
ATOM 639 O O . ALA A 1 81 ? -21.798 11.029 -13.769 1.00 47.03 81 ALA A O 1
ATOM 640 N N . GLU A 1 82 ? -22.087 10.220 -11.691 1.00 40.09 82 GLU A N 1
ATOM 641 C CA . GLU A 1 82 ? -23.189 11.120 -11.313 1.00 40.09 82 GLU A CA 1
ATOM 642 C C . GLU A 1 82 ? -22.765 12.297 -10.426 1.00 40.09 82 GLU A C 1
ATOM 644 O O . GLU A 1 82 ? -23.562 13.195 -10.183 1.00 40.09 82 GLU A O 1
ATOM 649 N N . SER A 1 83 ? -21.504 12.354 -9.987 1.00 40.31 83 SER A N 1
ATOM 650 C CA . SER A 1 83 ? -20.977 13.525 -9.281 1.00 40.31 83 SER A CA 1
ATOM 651 C C . SER A 1 83 ? -20.323 14.478 -10.286 1.00 40.31 83 SER A C 1
ATOM 653 O O . SER A 1 83 ? -19.098 14.501 -10.42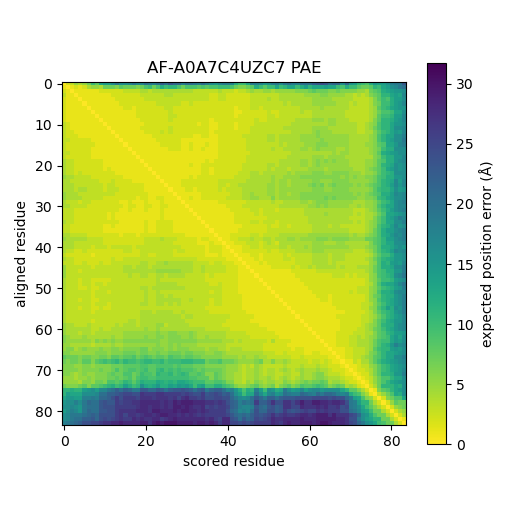4 1.00 40.31 83 SER A O 1
ATOM 655 N N . ARG A 1 84 ? -21.151 15.215 -11.032 1.00 41.03 84 ARG A N 1
ATOM 656 C CA . ARG A 1 84 ? -20.754 16.426 -11.766 1.00 41.03 84 ARG A CA 1
ATOM 657 C C . ARG A 1 84 ? -21.302 17.656 -11.066 1.00 41.03 84 ARG A C 1
ATOM 659 O O . ARG A 1 84 ? -22.468 17.591 -10.628 1.00 41.03 84 ARG A O 1
#

Mean predicted aligned error: 6.04 Å

Secondary structure (DSSP, 8-state):
-HHHHHHHHHHHHTHHHHHHHHHHHHT--HHHHHHIIIII------HHHHHHHHHHHHHHHHTTSS-TT-------GGGGSS--